Protein AF-A0A2D5IIS2-F1 (afdb_monomer_lite)

Structure (mmCIF, N/CA/C/O backbone):
data_AF-A0A2D5IIS2-F1
#
_entry.id   AF-A0A2D5IIS2-F1
#
loop_
_atom_site.group_PDB
_atom_site.id
_atom_site.type_symbol
_atom_site.label_atom_id
_atom_site.label_alt_id
_atom_site.label_comp_id
_atom_site.label_asym_id
_atom_site.label_entity_id
_atom_site.label_seq_id
_atom_site.pdbx_PDB_ins_code
_atom_site.Cartn_x
_atom_site.Cartn_y
_atom_site.Cartn_z
_atom_site.occupancy
_atom_site.B_iso_or_equiv
_atom_site.auth_seq_id
_atom_site.auth_comp_id
_atom_site.auth_asym_id
_atom_site.auth_atom_id
_atom_site.pdbx_PDB_model_num
ATOM 1 N N . PHE A 1 1 ? -0.232 2.091 12.385 1.00 60.03 1 PHE A N 1
ATOM 2 C CA . PHE A 1 1 ? -0.120 3.460 12.933 1.00 60.03 1 PHE A CA 1
ATOM 3 C C . PHE A 1 1 ? -1.077 4.424 12.241 1.00 60.03 1 PHE A C 1
ATOM 5 O O . PHE A 1 1 ? -1.950 4.948 12.918 1.00 60.03 1 PHE A O 1
ATOM 12 N N . GLU A 1 2 ? -1.002 4.592 10.921 1.00 82.38 2 GLU A N 1
ATOM 13 C CA . GLU A 1 2 ? -1.897 5.483 10.159 1.00 82.38 2 GLU A CA 1
ATOM 14 C C . GLU A 1 2 ? -3.389 5.105 10.262 1.00 82.38 2 GLU A C 1
ATOM 16 O O . GLU A 1 2 ? -4.194 5.959 10.614 1.00 82.38 2 GLU A O 1
ATOM 21 N N . GLY A 1 3 ? -3.772 3.834 10.079 1.00 79.06 3 GLY A N 1
ATOM 22 C CA . GLY A 1 3 ? -5.183 3.428 10.199 1.00 79.06 3 GLY A CA 1
ATOM 23 C C . GLY A 1 3 ? -5.828 3.801 11.545 1.00 79.06 3 GLY A C 1
ATOM 24 O O . GLY A 1 3 ? -6.994 4.173 11.589 1.00 79.06 3 GLY A O 1
ATOM 25 N N . ASN A 1 4 ? -5.064 3.794 12.646 1.00 83.44 4 ASN A N 1
ATOM 26 C CA . ASN A 1 4 ? -5.548 4.256 13.955 1.00 83.44 4 ASN A CA 1
ATOM 27 C C . ASN A 1 4 ? -5.718 5.779 14.012 1.00 83.44 4 ASN A C 1
ATOM 29 O O . ASN A 1 4 ? -6.629 6.259 14.681 1.00 83.44 4 ASN A O 1
ATOM 33 N N . TYR A 1 5 ? -4.850 6.529 13.329 1.00 83.69 5 TYR A N 1
ATOM 34 C CA . TYR A 1 5 ? -4.974 7.979 13.202 1.00 83.69 5 TYR A CA 1
ATOM 35 C C . TYR A 1 5 ? -6.235 8.335 12.413 1.00 83.69 5 TYR A C 1
ATOM 37 O O . TYR A 1 5 ? -7.074 9.071 12.927 1.00 83.69 5 TYR A O 1
ATOM 45 N N . VAL A 1 6 ? -6.424 7.723 11.240 1.00 84.44 6 VAL A N 1
ATOM 46 C CA . VAL A 1 6 ? -7.623 7.900 10.405 1.00 84.44 6 VAL A CA 1
ATOM 47 C C . VAL A 1 6 ? -8.884 7.469 11.158 1.00 84.44 6 VAL A C 1
ATOM 49 O O . VAL A 1 6 ? -9.881 8.177 11.144 1.00 84.44 6 VAL A O 1
ATOM 52 N N . ALA A 1 7 ? -8.853 6.362 11.904 1.00 81.81 7 ALA A N 1
ATOM 53 C CA . ALA A 1 7 ? -10.009 5.927 12.693 1.00 81.81 7 ALA A CA 1
ATOM 54 C C . ALA A 1 7 ? -10.334 6.843 13.891 1.00 81.81 7 ALA A C 1
ATOM 56 O O . ALA A 1 7 ? -11.470 6.833 14.366 1.00 81.81 7 ALA A O 1
ATOM 57 N N . LYS A 1 8 ? -9.357 7.597 14.414 1.00 81.56 8 LYS A N 1
ATOM 58 C CA . LYS A 1 8 ? -9.535 8.482 15.577 1.00 81.56 8 LYS A CA 1
ATOM 59 C C . LYS A 1 8 ? -9.888 9.915 15.183 1.00 81.56 8 LYS A C 1
ATOM 61 O O . LYS A 1 8 ? -10.744 10.517 15.821 1.00 81.56 8 LYS A O 1
ATOM 66 N N . TYR A 1 9 ? -9.199 10.460 14.187 1.00 81.94 9 TYR A N 1
ATOM 67 C CA . TYR A 1 9 ? -9.297 11.862 13.775 1.00 81.94 9 TYR A CA 1
ATOM 68 C C . TYR A 1 9 ? -10.005 12.038 12.425 1.00 81.94 9 TYR A C 1
ATOM 70 O O . TYR A 1 9 ? -10.231 13.168 11.994 1.00 81.94 9 TYR A O 1
ATOM 78 N N . GLY A 1 10 ? -10.362 10.937 11.757 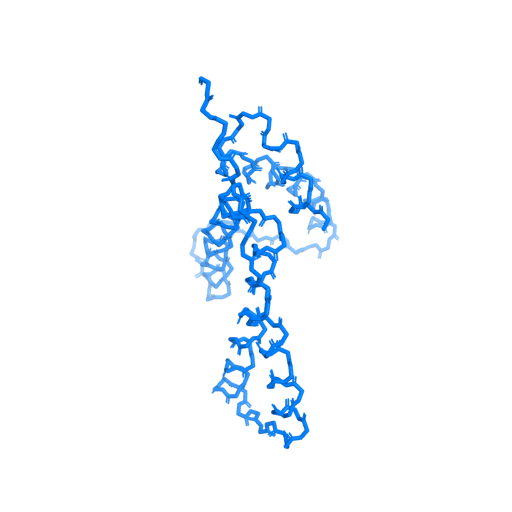1.00 82.00 10 GLY A N 1
ATOM 79 C CA . GLY A 1 10 ? -10.847 10.967 10.385 1.00 82.00 10 GLY A CA 1
ATOM 80 C C . GLY A 1 10 ? -9.760 11.423 9.414 1.00 82.00 10 GLY A C 1
ATOM 81 O O . GLY A 1 10 ? -8.565 11.417 9.710 1.00 82.00 10 GLY A O 1
ATOM 82 N N . THR A 1 11 ? -10.207 11.860 8.247 1.00 84.75 11 THR A N 1
ATOM 83 C CA . THR A 1 11 ? -9.403 12.473 7.182 1.00 84.75 11 THR A CA 1
ATOM 84 C C . THR A 1 11 ? -9.539 14.002 7.180 1.00 84.75 11 THR A C 1
ATOM 86 O O . THR A 1 11 ? -9.295 14.648 6.169 1.00 84.75 11 THR A O 1
ATOM 89 N N . GLN A 1 12 ? -9.970 14.601 8.302 1.00 84.00 12 GLN A N 1
ATOM 90 C CA . GLN A 1 12 ? -10.212 16.050 8.438 1.00 84.00 12 GLN A CA 1
ATOM 91 C C . GLN A 1 12 ? -11.181 16.635 7.388 1.00 84.00 12 GLN A C 1
ATOM 93 O O . GLN A 1 12 ? -11.077 17.799 7.018 1.00 84.00 12 GLN A O 1
ATOM 98 N N . GLY A 1 13 ? -12.142 15.829 6.926 1.00 84.00 13 GLY A N 1
ATOM 99 C CA . GLY A 1 13 ? -13.135 16.225 5.921 1.00 84.00 13 GLY A CA 1
ATOM 100 C C . GLY A 1 13 ? -12.737 15.929 4.473 1.00 84.00 13 GLY A C 1
ATOM 101 O O . GLY A 1 13 ? -13.561 16.135 3.590 1.00 84.00 13 GLY A O 1
ATOM 102 N N . LEU A 1 14 ? -11.526 15.415 4.237 1.00 88.62 14 LEU A N 1
ATOM 103 C CA . LEU A 1 14 ? -11.058 15.003 2.913 1.00 88.62 14 LEU A CA 1
ATOM 104 C C . LEU A 1 14 ? -11.595 13.620 2.530 1.00 88.62 14 LEU A C 1
ATOM 106 O O . LEU A 1 14 ? -11.683 12.724 3.373 1.00 88.62 14 LEU A O 1
ATOM 110 N N . ASP A 1 15 ? -11.886 13.403 1.253 1.00 91.38 15 ASP A N 1
ATOM 111 C CA . ASP A 1 15 ? -12.220 12.067 0.751 1.00 91.38 15 ASP A CA 1
ATOM 112 C C . ASP A 1 15 ? -10.947 11.174 0.699 1.00 91.38 15 ASP A C 1
ATOM 114 O O . ASP A 1 15 ? -9.817 11.688 0.682 1.00 91.38 15 ASP A 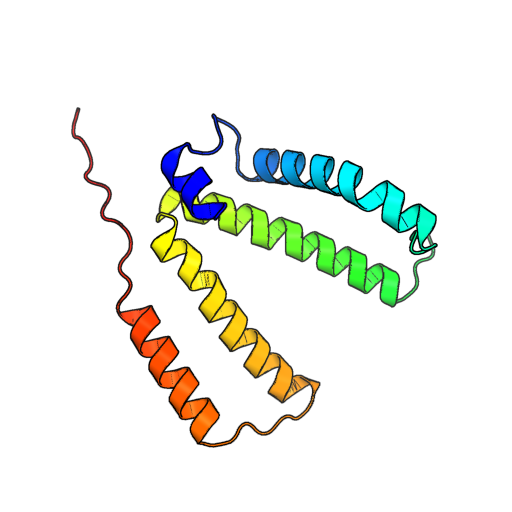O 1
ATOM 118 N N . PRO A 1 16 ? -11.046 9.829 0.684 1.00 91.81 16 PRO A N 1
ATOM 119 C CA . PRO A 1 16 ? -9.887 8.936 0.622 1.00 91.81 16 PRO A CA 1
ATOM 120 C C . PRO A 1 16 ? -8.954 9.188 -0.568 1.00 91.81 16 PRO A C 1
ATOM 122 O O . PRO A 1 16 ? -7.746 8.976 -0.450 1.00 91.81 16 PRO A O 1
ATOM 125 N N . VAL A 1 17 ? -9.488 9.664 -1.699 1.00 94.88 17 VAL A N 1
ATOM 126 C CA . VAL A 1 17 ? -8.687 10.047 -2.874 1.00 94.88 17 VAL A CA 1
ATOM 127 C C . VAL A 1 17 ? -7.825 11.274 -2.572 1.00 94.88 17 VAL A C 1
ATOM 129 O O . VAL A 1 17 ? -6.628 11.265 -2.847 1.00 94.88 17 VAL A O 1
ATOM 132 N N . GLU A 1 18 ? -8.403 12.311 -1.965 1.00 94.00 18 GLU A N 1
ATOM 133 C CA . GLU A 1 18 ? -7.695 13.549 -1.607 1.00 94.00 18 GLU A CA 1
ATOM 134 C C . GLU A 1 18 ? -6.647 13.299 -0.518 1.00 94.00 18 GLU A C 1
ATOM 136 O O . GLU A 1 18 ? -5.528 13.811 -0.586 1.00 94.00 18 GLU A O 1
ATOM 141 N N . THR A 1 19 ? -6.986 12.446 0.451 1.00 92.88 19 THR A N 1
ATOM 142 C CA . THR A 1 19 ? -6.063 12.007 1.505 1.00 92.88 19 THR A CA 1
ATOM 143 C C . THR A 1 19 ? -4.844 11.310 0.901 1.00 92.88 19 THR A C 1
ATOM 145 O O . THR A 1 19 ? -3.704 11.630 1.249 1.00 92.88 19 THR A O 1
ATOM 148 N N . LEU A 1 20 ? -5.071 10.387 -0.041 1.00 94.38 20 LEU A N 1
ATOM 149 C CA . LEU A 1 20 ? -3.989 9.694 -0.732 1.00 94.38 20 LEU A CA 1
ATOM 150 C C . LEU A 1 20 ? -3.172 10.645 -1.611 1.00 94.38 20 LEU A C 1
ATOM 152 O O . LEU A 1 20 ? -1.948 10.563 -1.601 1.00 94.38 20 LEU A O 1
ATOM 156 N N . LEU A 1 21 ? -3.811 11.575 -2.324 1.00 95.38 21 LEU A N 1
ATOM 157 C CA . LEU A 1 21 ? -3.104 12.580 -3.119 1.00 95.38 21 LEU A CA 1
ATOM 158 C C . LEU A 1 21 ? -2.139 13.397 -2.249 1.00 95.38 21 LEU A C 1
ATOM 160 O O . LEU A 1 21 ? -0.975 13.563 -2.618 1.00 95.38 21 LEU A O 1
ATOM 164 N N . GLY A 1 22 ? -2.593 13.856 -1.079 1.00 94.12 22 GLY A N 1
ATOM 165 C CA . GLY A 1 22 ? -1.742 14.552 -0.115 1.00 94.12 22 GLY A CA 1
ATOM 166 C C . GLY A 1 22 ? -0.546 13.702 0.324 1.00 94.12 22 GLY A C 1
ATOM 167 O O . GLY A 1 22 ? 0.591 14.178 0.311 1.00 94.12 22 GLY A O 1
ATOM 168 N N . ALA A 1 23 ? -0.777 12.421 0.627 1.00 93.50 23 ALA A N 1
ATOM 169 C CA . ALA A 1 23 ? 0.290 11.480 0.962 1.00 93.50 23 ALA A CA 1
ATOM 170 C C . ALA A 1 23 ? 1.277 11.268 -0.202 1.00 93.50 23 ALA A C 1
ATOM 172 O O . ALA A 1 23 ? 2.487 11.251 0.025 1.00 93.50 23 ALA A O 1
ATOM 173 N N . CYS A 1 24 ? 0.796 11.173 -1.445 1.00 95.00 24 CYS A N 1
ATOM 174 C CA . CYS A 1 24 ? 1.638 11.052 -2.636 1.00 95.00 24 CYS A CA 1
ATOM 175 C C . CYS A 1 24 ? 2.497 12.300 -2.867 1.00 95.00 24 CYS A C 1
ATOM 177 O O . CYS A 1 24 ? 3.683 12.162 -3.154 1.00 95.00 24 CYS A O 1
ATOM 179 N N . ILE A 1 25 ? 1.945 13.507 -2.704 1.00 96.69 25 ILE A N 1
ATOM 180 C CA . ILE A 1 25 ? 2.703 14.764 -2.834 1.00 96.69 25 ILE A CA 1
ATOM 181 C C . ILE A 1 25 ? 3.824 14.821 -1.790 1.00 96.69 25 ILE A C 1
ATOM 183 O O . ILE A 1 25 ? 4.974 15.100 -2.133 1.00 96.69 25 ILE A O 1
ATOM 187 N N . LEU A 1 26 ? 3.516 14.508 -0.527 1.00 96.00 26 LEU A N 1
ATOM 188 C CA . LEU A 1 26 ? 4.530 14.439 0.528 1.00 96.00 26 LEU A CA 1
ATOM 189 C C . LEU A 1 26 ? 5.574 13.354 0.234 1.00 96.00 26 LEU A C 1
ATOM 191 O O . LEU A 1 26 ? 6.770 13.593 0.392 1.00 96.00 26 LEU A O 1
ATOM 195 N N . GLY A 1 27 ? 5.136 12.191 -0.249 1.00 94.31 27 GLY A N 1
ATOM 196 C CA . GLY A 1 27 ? 6.013 11.106 -0.679 1.00 94.31 27 GLY A CA 1
ATOM 197 C C . GLY A 1 27 ? 6.976 11.538 -1.782 1.00 94.31 27 GLY A C 1
ATOM 198 O O . GLY A 1 27 ? 8.170 11.270 -1.672 1.00 94.31 27 GLY A O 1
ATOM 199 N N . ILE A 1 28 ? 6.493 12.271 -2.792 1.00 94.75 28 ILE A N 1
ATOM 200 C CA . ILE A 1 28 ? 7.318 12.840 -3.866 1.00 94.75 28 ILE A CA 1
ATOM 201 C C . ILE A 1 28 ? 8.373 13.777 -3.282 1.00 94.75 28 ILE A C 1
ATOM 203 O O . ILE A 1 28 ? 9.549 13.614 -3.591 1.00 94.75 28 ILE A O 1
ATOM 207 N N . ILE A 1 29 ? 7.988 14.717 -2.413 1.00 96.69 29 ILE A N 1
ATOM 208 C CA . ILE A 1 29 ? 8.931 15.669 -1.801 1.00 96.69 29 ILE A CA 1
ATOM 209 C C . ILE A 1 29 ? 10.047 14.932 -1.048 1.00 96.69 29 ILE A C 1
ATOM 211 O O . ILE A 1 29 ? 11.211 15.327 -1.131 1.00 96.69 29 ILE A O 1
ATOM 215 N N . LEU A 1 30 ? 9.703 13.856 -0.337 1.00 95.62 30 LEU A N 1
ATOM 216 C CA . LEU A 1 30 ? 10.663 13.068 0.433 1.00 95.62 30 LEU A CA 1
ATOM 217 C C . LEU A 1 30 ? 11.567 12.204 -0.451 1.00 95.62 30 LEU A C 1
ATOM 219 O O . LEU A 1 30 ? 12.773 12.143 -0.209 1.00 95.62 30 LEU A O 1
ATOM 223 N N . ILE A 1 31 ? 11.009 11.527 -1.458 1.00 95.38 31 ILE A N 1
ATOM 224 C CA . ILE A 1 31 ? 11.760 10.546 -2.249 1.00 95.38 31 ILE A CA 1
ATOM 225 C C . ILE A 1 31 ? 12.541 11.190 -3.396 1.00 95.38 31 ILE A C 1
ATOM 227 O O . ILE A 1 31 ? 13.650 10.749 -3.695 1.00 95.38 31 ILE A O 1
ATOM 231 N N . PHE A 1 32 ? 12.030 12.269 -3.991 1.00 94.50 32 PHE A N 1
ATOM 232 C CA . PHE A 1 32 ? 12.601 12.896 -5.184 1.00 94.50 32 PHE A CA 1
ATOM 233 C C . PHE A 1 32 ? 14.101 13.234 -5.065 1.00 94.50 32 PHE A C 1
ATOM 235 O O . PHE A 1 32 ? 14.851 12.862 -5.972 1.00 94.50 32 PHE A O 1
ATOM 242 N N . PRO A 1 33 ? 14.605 13.830 -3.961 1.00 95.44 33 PRO A N 1
ATOM 243 C CA . PRO A 1 33 ? 16.037 14.094 -3.813 1.00 95.44 33 PRO A CA 1
ATOM 244 C C . PRO A 1 33 ? 16.875 12.814 -3.842 1.00 95.44 33 PRO A C 1
ATOM 246 O O . PRO A 1 33 ? 17.945 12.777 -4.447 1.00 95.44 33 PRO A O 1
ATOM 249 N N . THR A 1 34 ? 16.378 11.746 -3.214 1.00 94.94 34 THR A N 1
ATOM 250 C CA . THR A 1 34 ? 17.084 10.460 -3.159 1.00 94.94 34 THR A CA 1
ATOM 251 C C . THR A 1 34 ? 17.060 9.747 -4.506 1.00 94.94 34 THR A C 1
ATOM 253 O O . THR A 1 34 ? 18.074 9.177 -4.909 1.00 94.94 34 THR A O 1
ATOM 256 N N . THR A 1 35 ? 15.959 9.847 -5.253 1.00 94.94 35 THR A N 1
ATOM 257 C CA . THR A 1 35 ? 15.853 9.346 -6.627 1.00 94.94 35 THR A CA 1
ATOM 258 C C . THR A 1 35 ? 16.873 10.016 -7.547 1.00 94.94 35 THR A C 1
ATOM 260 O O . THR A 1 35 ? 17.552 9.325 -8.305 1.00 94.94 35 THR A O 1
ATOM 263 N N . LEU A 1 36 ? 17.041 11.340 -7.446 1.00 95.00 36 LEU A N 1
ATOM 264 C CA . LEU A 1 36 ? 18.046 12.068 -8.227 1.00 95.00 36 LEU A CA 1
ATOM 265 C C . LEU A 1 36 ? 19.474 11.703 -7.809 1.00 95.00 36 LEU A C 1
ATOM 267 O O . LEU A 1 36 ? 20.305 11.410 -8.666 1.00 95.00 36 LEU A O 1
ATOM 271 N N . ALA A 1 37 ? 19.757 11.676 -6.504 1.00 96.38 37 ALA A N 1
ATOM 272 C CA . ALA A 1 37 ? 21.092 11.373 -5.988 1.00 96.38 37 ALA A CA 1
ATOM 273 C C . ALA A 1 37 ? 21.559 9.943 -6.317 1.00 96.38 37 ALA A C 1
ATOM 275 O O . ALA A 1 37 ? 22.751 9.710 -6.499 1.00 96.38 37 ALA A O 1
ATOM 276 N N . SER A 1 38 ? 20.628 8.990 -6.405 1.00 95.88 38 SER A N 1
ATOM 277 C CA . SER A 1 38 ? 20.909 7.583 -6.726 1.00 95.88 38 SER A CA 1
ATOM 278 C C . SER A 1 38 ? 20.851 7.258 -8.223 1.00 95.88 38 SER A C 1
ATOM 280 O O . SER A 1 38 ? 21.113 6.117 -8.609 1.00 95.88 38 SER A O 1
ATOM 282 N N . GLY A 1 39 ? 20.487 8.227 -9.070 1.00 92.19 39 GLY A N 1
ATOM 283 C CA . GLY A 1 39 ? 20.313 8.009 -10.507 1.00 92.19 39 GLY A CA 1
ATOM 284 C C . GLY A 1 39 ? 19.151 7.073 -10.863 1.00 92.19 39 GLY A C 1
ATOM 285 O O . GLY A 1 39 ? 19.127 6.536 -11.963 1.00 92.19 39 GLY A O 1
ATOM 286 N N . GLN A 1 40 ? 18.190 6.871 -9.955 1.00 91.06 40 GLN A N 1
ATOM 287 C CA . GLN A 1 40 ? 17.021 5.992 -10.141 1.00 91.06 40 GLN A CA 1
ATOM 288 C C . GLN A 1 40 ? 15.834 6.716 -10.797 1.00 91.06 40 GLN A C 1
ATOM 290 O O . GLN A 1 40 ? 14.679 6.323 -10.635 1.00 91.06 40 GLN A O 1
ATOM 295 N N . TRP A 1 41 ? 16.095 7.826 -11.486 1.00 89.56 41 TRP A N 1
ATOM 296 C CA . TRP A 1 41 ? 15.058 8.578 -12.181 1.00 89.56 41 TRP A CA 1
ATOM 297 C C . TRP A 1 41 ? 14.519 7.784 -13.373 1.00 89.56 41 TRP A C 1
ATOM 299 O O . TRP A 1 41 ? 15.292 7.250 -14.167 1.00 89.56 41 TRP A O 1
ATOM 309 N N . ILE A 1 42 ? 13.195 7.752 -13.516 1.00 85.88 42 ILE A N 1
ATOM 310 C CA . ILE A 1 42 ? 12.504 7.082 -14.621 1.00 85.88 42 ILE A CA 1
ATOM 311 C C . ILE A 1 42 ? 11.998 8.152 -15.587 1.00 85.88 42 ILE A C 1
ATOM 313 O O . ILE A 1 42 ? 11.308 9.087 -15.175 1.00 85.88 42 ILE A O 1
ATOM 317 N N . ASP A 1 43 ? 12.334 8.023 -16.872 1.00 86.69 43 ASP A N 1
ATOM 318 C CA . ASP A 1 43 ? 11.800 8.912 -17.903 1.00 86.69 43 ASP A CA 1
ATOM 319 C C . ASP A 1 43 ? 10.339 8.549 -18.209 1.00 86.69 43 ASP A C 1
ATOM 321 O O . ASP A 1 43 ? 10.006 7.424 -18.572 1.00 86.69 43 ASP A O 1
ATOM 325 N N . LEU A 1 44 ? 9.447 9.525 -18.057 1.00 83.69 44 LEU A N 1
ATOM 326 C CA . LEU A 1 44 ? 8.011 9.369 -18.295 1.00 83.69 44 LEU A CA 1
ATOM 327 C C . LEU A 1 44 ? 7.645 9.496 -19.782 1.00 83.69 44 LEU A C 1
ATOM 329 O O . LEU A 1 44 ? 6.480 9.330 -20.144 1.00 83.69 44 LEU A O 1
ATOM 333 N N . ARG A 1 45 ? 8.608 9.811 -20.653 1.00 90.62 45 ARG A N 1
ATOM 334 C CA . ARG A 1 45 ? 8.393 9.930 -22.099 1.00 90.62 45 ARG A CA 1
ATOM 335 C C . ARG A 1 45 ? 8.313 8.555 -22.761 1.00 90.62 45 ARG A C 1
ATOM 337 O O . ARG A 1 45 ? 9.029 7.628 -22.407 1.00 90.62 45 ARG A O 1
ATOM 344 N N . LEU A 1 46 ? 7.447 8.448 -23.765 1.00 87.44 46 LEU A N 1
ATOM 345 C CA . LEU A 1 46 ? 7.353 7.265 -24.620 1.00 87.44 46 LEU A CA 1
ATOM 346 C C . LEU A 1 46 ? 8.535 7.211 -25.610 1.00 87.44 46 LEU A C 1
ATOM 348 O O . LEU A 1 46 ? 9.021 8.271 -26.018 1.00 87.44 46 LEU A O 1
ATOM 352 N N . PRO A 1 47 ? 8.949 6.013 -26.072 1.00 90.31 47 PRO A N 1
ATOM 353 C CA . PRO A 1 47 ? 8.359 4.696 -25.804 1.00 90.31 47 PRO A CA 1
ATOM 354 C C . PRO A 1 47 ? 8.894 4.025 -24.528 1.00 90.31 47 PRO A C 1
ATOM 356 O O . PRO A 1 47 ? 10.087 4.050 -24.253 1.00 90.31 47 PRO A O 1
ATOM 359 N N . TRP A 1 48 ? 8.000 3.369 -23.786 1.00 91.00 48 TRP A N 1
ATOM 360 C CA . TRP A 1 48 ? 8.323 2.644 -22.555 1.00 91.00 48 TRP A CA 1
ATOM 361 C C . TRP A 1 48 ? 8.793 1.211 -22.798 1.00 91.00 48 TRP A C 1
ATOM 363 O O . TRP A 1 48 ? 8.329 0.528 -23.718 1.00 91.00 48 TRP A O 1
ATOM 373 N N . SER A 1 49 ? 9.681 0.745 -21.924 1.00 91.38 49 SER A N 1
ATOM 374 C CA . SER A 1 49 ? 10.106 -0.649 -21.828 1.00 91.38 49 SER A CA 1
ATOM 375 C C . SER A 1 49 ? 9.182 -1.453 -20.898 1.00 91.38 49 SER A C 1
ATOM 377 O O . SER A 1 49 ? 8.353 -0.897 -20.178 1.00 91.38 49 SER A O 1
ATOM 379 N N . ALA A 1 50 ? 9.291 -2.786 -20.901 1.00 93.06 50 ALA A N 1
ATOM 380 C CA . ALA A 1 50 ? 8.446 -3.641 -20.057 1.00 93.06 50 ALA A CA 1
ATOM 381 C C . ALA A 1 50 ? 8.528 -3.318 -18.541 1.00 93.06 50 ALA A C 1
ATOM 383 O O . ALA A 1 50 ? 7.472 -3.281 -17.904 1.00 93.06 50 ALA A O 1
ATOM 384 N N . PRO A 1 51 ? 9.710 -3.034 -17.951 1.00 91.56 51 PRO A N 1
ATOM 385 C CA . PRO A 1 51 ? 9.811 -2.561 -16.567 1.00 91.56 51 PRO A CA 1
ATOM 386 C C . PRO A 1 51 ? 9.022 -1.277 -16.283 1.00 91.56 51 PRO A C 1
ATOM 388 O O . PRO A 1 51 ? 8.375 -1.180 -15.241 1.00 91.56 51 PRO A O 1
ATOM 391 N N . ASP A 1 52 ? 9.016 -0.325 -17.218 1.00 91.94 52 ASP A N 1
ATOM 392 C CA . ASP A 1 52 ? 8.308 0.951 -17.055 1.00 91.94 52 ASP A CA 1
ATOM 393 C C . ASP A 1 52 ? 6.790 0.727 -17.014 1.00 91.94 52 ASP A C 1
ATOM 395 O O . ASP A 1 52 ? 6.094 1.254 -16.144 1.00 91.94 52 ASP A O 1
ATOM 399 N N . TYR A 1 53 ? 6.275 -0.144 -17.892 1.00 92.94 53 TYR A N 1
ATOM 400 C CA . TYR A 1 53 ? 4.870 -0.559 -17.851 1.00 92.94 53 TYR A CA 1
ATOM 401 C C . TYR A 1 53 ? 4.514 -1.276 -16.546 1.00 92.94 53 TYR A C 1
ATOM 403 O O . TYR A 1 53 ? 3.449 -1.019 -15.982 1.00 92.94 53 TYR A O 1
ATOM 411 N N . ALA A 1 54 ? 5.388 -2.154 -16.045 1.00 93.94 54 ALA A N 1
ATOM 412 C CA . ALA A 1 54 ? 5.161 -2.848 -14.780 1.00 93.94 54 ALA A CA 1
ATOM 413 C C . ALA A 1 54 ? 5.061 -1.860 -13.607 1.00 93.94 54 ALA A C 1
ATOM 415 O O . ALA A 1 54 ? 4.153 -1.973 -12.781 1.00 93.94 54 ALA A O 1
ATOM 416 N N . LEU A 1 55 ? 5.935 -0.850 -13.570 1.00 92.88 55 LEU A N 1
ATOM 417 C CA . LEU A 1 55 ? 5.895 0.209 -12.561 1.00 92.88 55 LEU A CA 1
ATOM 418 C C . LEU A 1 55 ? 4.648 1.086 -12.686 1.00 92.88 55 LEU A C 1
ATOM 420 O O . LEU A 1 55 ? 4.015 1.393 -11.672 1.00 92.88 55 LEU A O 1
ATOM 424 N N . PHE A 1 56 ? 4.253 1.448 -13.906 1.00 92.94 56 PHE A N 1
ATOM 425 C CA . PHE A 1 56 ? 3.035 2.219 -14.145 1.00 92.94 56 PHE A CA 1
ATOM 426 C C . PHE A 1 56 ? 1.784 1.468 -13.666 1.00 92.94 56 PHE A C 1
ATOM 428 O O . PHE A 1 56 ? 0.993 2.004 -12.887 1.00 92.94 56 PHE A O 1
ATOM 435 N N . VAL A 1 57 ? 1.634 0.200 -14.061 1.00 95.56 57 VAL A N 1
ATOM 436 C CA . VAL A 1 57 ? 0.505 -0.644 -13.639 1.00 95.56 57 VAL A CA 1
ATOM 437 C C . VAL A 1 57 ? 0.523 -0.865 -12.125 1.00 95.56 57 VAL A C 1
ATOM 439 O O . VAL A 1 57 ? -0.514 -0.729 -11.477 1.00 95.56 57 VAL A O 1
ATOM 442 N N . SER A 1 58 ? 1.693 -1.136 -11.538 1.00 95.44 58 SER A N 1
ATOM 443 C CA . SER A 1 58 ? 1.845 -1.268 -10.084 1.00 95.44 58 SER A CA 1
ATOM 444 C C . SER A 1 58 ? 1.434 0.008 -9.345 1.00 95.44 58 SER A C 1
ATOM 446 O O . SER A 1 58 ? 0.797 -0.069 -8.296 1.00 95.44 58 SER A O 1
ATOM 448 N N . SER A 1 59 ? 1.757 1.182 -9.891 1.00 94.19 59 SER A N 1
ATOM 449 C CA . SER A 1 59 ? 1.371 2.471 -9.309 1.00 94.19 59 SER A CA 1
ATOM 450 C C . SER A 1 59 ? -0.143 2.683 -9.361 1.00 94.19 59 SER A C 1
ATOM 452 O O . SER A 1 59 ? -0.738 3.120 -8.378 1.00 94.19 59 SER A O 1
ATOM 454 N N . LEU A 1 60 ? -0.796 2.305 -10.465 1.00 96.25 60 LEU A N 1
ATOM 455 C CA . LEU A 1 60 ? -2.254 2.382 -10.584 1.00 96.25 60 LEU A CA 1
ATOM 456 C C . LEU A 1 60 ? -2.960 1.442 -9.593 1.00 96.25 60 LEU A C 1
ATOM 458 O O . LEU A 1 60 ? -3.917 1.842 -8.926 1.00 96.25 60 LEU A O 1
ATOM 462 N N . LEU A 1 61 ? -2.456 0.211 -9.454 1.00 96.88 61 LEU A N 1
ATOM 463 C CA . LEU A 1 61 ? -2.946 -0.744 -8.458 1.00 96.88 61 LEU A CA 1
ATOM 464 C C . LEU A 1 61 ? -2.756 -0.215 -7.034 1.00 96.88 61 LEU A C 1
ATOM 466 O O . LEU A 1 61 ? -3.669 -0.332 -6.219 1.00 96.88 61 LEU A O 1
ATOM 470 N N . HIS A 1 62 ? -1.607 0.400 -6.743 1.00 95.38 62 HIS A N 1
ATOM 471 C CA . HIS A 1 62 ? -1.345 1.015 -5.446 1.00 95.38 62 HIS A CA 1
ATOM 472 C C . HIS A 1 62 ? -2.382 2.091 -5.119 1.00 95.38 62 HIS A C 1
ATOM 474 O O . HIS A 1 62 ? -2.972 2.046 -4.040 1.00 95.38 62 HIS A O 1
ATOM 480 N N . VAL A 1 63 ? -2.655 3.002 -6.060 1.00 95.94 63 VAL A N 1
ATOM 481 C CA . VAL A 1 63 ? -3.669 4.049 -5.877 1.00 95.94 63 VAL A CA 1
ATOM 482 C C . VAL A 1 63 ? -5.025 3.434 -5.543 1.00 95.94 63 VAL A C 1
ATOM 484 O O . VAL A 1 63 ? -5.625 3.767 -4.523 1.00 95.94 63 VAL A O 1
ATOM 487 N N . PHE A 1 64 ? -5.475 2.471 -6.347 1.00 96.50 64 PHE A N 1
ATOM 488 C CA . PHE A 1 64 ? -6.766 1.821 -6.142 1.00 96.50 64 PHE A CA 1
ATOM 489 C C . PHE A 1 64 ? -6.870 1.115 -4.780 1.00 96.50 64 PHE A C 1
ATOM 491 O O . PHE A 1 64 ? -7.837 1.313 -4.036 1.00 96.50 64 PHE A O 1
ATOM 498 N N . VAL A 1 65 ? -5.867 0.304 -4.432 1.00 94.75 65 VAL A N 1
ATOM 499 C CA . VAL A 1 65 ? -5.852 -0.467 -3.182 1.00 94.75 65 VAL A CA 1
ATOM 500 C C . VAL A 1 65 ? -5.794 0.459 -1.972 1.00 94.75 65 VAL A C 1
ATOM 502 O O . VAL A 1 65 ? -6.537 0.251 -1.012 1.00 94.75 65 VAL A O 1
ATOM 505 N N . TYR A 1 66 ? -4.956 1.495 -2.010 1.00 93.19 66 TYR A N 1
ATOM 506 C CA . TYR A 1 66 ? -4.759 2.371 -0.860 1.00 93.19 66 TYR A CA 1
ATOM 507 C C . TYR A 1 66 ? -5.945 3.311 -0.634 1.00 93.19 66 TYR A C 1
ATOM 509 O O . TYR A 1 66 ? -6.395 3.462 0.502 1.00 93.19 66 TYR A O 1
ATOM 517 N N . THR A 1 67 ? -6.529 3.873 -1.699 1.00 94.62 67 THR A N 1
ATOM 518 C CA . THR A 1 67 ? -7.786 4.630 -1.594 1.00 94.62 67 THR A CA 1
ATOM 519 C C . THR A 1 67 ? -8.890 3.761 -0.990 1.00 94.62 67 THR A C 1
ATOM 521 O O . THR A 1 67 ? -9.575 4.190 -0.060 1.00 94.62 67 THR A O 1
ATOM 524 N N . THR A 1 68 ? -9.027 2.516 -1.459 1.00 93.88 68 THR A N 1
ATOM 525 C CA . THR A 1 68 ? -10.019 1.569 -0.925 1.00 93.88 68 THR A CA 1
ATOM 526 C C . THR A 1 68 ? -9.745 1.232 0.539 1.00 93.88 68 THR A C 1
ATOM 528 O O . THR A 1 68 ? -10.678 1.136 1.334 1.00 93.88 68 THR A O 1
ATOM 531 N N . TYR A 1 69 ? -8.477 1.093 0.928 1.00 92.56 69 TYR A N 1
ATOM 532 C CA . TYR A 1 69 ? -8.088 0.860 2.316 1.00 92.56 69 TYR A CA 1
ATOM 533 C C . TYR A 1 69 ? -8.461 2.040 3.225 1.00 92.56 69 TYR A C 1
ATOM 535 O O . TYR A 1 69 ? -9.113 1.826 4.247 1.00 92.56 69 TYR A O 1
ATOM 543 N N . VAL A 1 70 ? -8.126 3.279 2.848 1.00 92.19 70 VAL A N 1
ATOM 544 C CA . VAL A 1 70 ? -8.478 4.480 3.631 1.00 92.19 70 VAL A CA 1
ATOM 545 C C . VAL A 1 70 ? -9.998 4.619 3.759 1.00 92.19 70 VAL A C 1
ATOM 547 O O . VAL A 1 70 ? -10.509 4.848 4.859 1.00 92.19 70 VAL A O 1
ATOM 550 N N . TRP A 1 71 ? -10.732 4.391 2.666 1.00 91.44 71 TRP A N 1
ATOM 551 C CA . TRP A 1 71 ? -12.195 4.329 2.680 1.00 91.44 71 TRP A CA 1
ATOM 552 C C . TRP A 1 71 ? -12.721 3.265 3.654 1.00 91.44 71 TRP A C 1
ATOM 554 O O . TRP A 1 71 ? -13.609 3.535 4.468 1.00 91.44 71 TRP A O 1
ATOM 564 N N . LEU A 1 72 ? -12.149 2.059 3.605 1.00 91.50 72 LEU A N 1
ATOM 565 C CA . LEU A 1 72 ? -12.552 0.938 4.445 1.00 91.50 72 LEU A CA 1
ATOM 566 C C . LEU A 1 72 ? -12.315 1.257 5.926 1.00 91.50 72 LEU A C 1
ATOM 568 O O . LEU A 1 72 ? -13.219 1.056 6.735 1.00 91.50 72 LEU A O 1
ATOM 572 N N . VAL A 1 73 ? -11.160 1.823 6.288 1.00 90.00 73 VAL A N 1
ATOM 573 C CA . VAL A 1 73 ? -10.849 2.229 7.673 1.00 90.00 73 VAL A CA 1
ATOM 574 C C . VAL A 1 73 ? -11.939 3.140 8.248 1.00 90.00 73 VAL A C 1
ATOM 576 O O . VAL A 1 73 ? -12.368 2.920 9.383 1.00 90.00 73 VAL A O 1
ATOM 579 N N . GLY A 1 74 ? -12.433 4.107 7.468 1.00 84.62 74 GLY A N 1
ATOM 580 C CA . GLY A 1 74 ? -13.527 4.992 7.885 1.00 84.62 74 GLY A CA 1
ATOM 581 C C . GLY A 1 74 ? -14.869 4.275 8.097 1.00 84.62 74 GLY A C 1
ATOM 582 O O . GLY A 1 74 ? -15.682 4.713 8.909 1.00 84.62 74 GLY A O 1
ATOM 583 N N . ARG A 1 75 ? -15.104 3.149 7.412 1.00 85.31 75 ARG A N 1
ATOM 584 C CA . ARG A 1 75 ? -16.360 2.381 7.478 1.00 85.31 75 ARG A CA 1
ATOM 585 C C . ARG A 1 75 ? -16.391 1.354 8.605 1.00 85.31 75 ARG A C 1
ATOM 587 O O . ARG A 1 75 ? -17.382 1.273 9.325 1.00 85.31 75 ARG A O 1
ATOM 594 N N . VAL A 1 76 ? -15.334 0.557 8.747 1.00 86.69 76 VAL A N 1
ATOM 595 C CA . VAL A 1 76 ? -15.314 -0.628 9.636 1.00 86.69 76 VAL A CA 1
ATOM 596 C C . VAL A 1 76 ? -14.344 -0.493 10.814 1.00 86.69 76 VAL A C 1
ATOM 598 O O . VAL A 1 76 ? -14.302 -1.356 11.695 1.00 86.69 76 VAL A O 1
ATOM 601 N N . GLY A 1 77 ? -13.602 0.615 10.872 1.00 87.19 77 GLY A N 1
ATOM 602 C CA . GLY A 1 77 ? -12.591 0.887 11.886 1.00 87.19 77 GLY A CA 1
ATOM 603 C C . GLY A 1 77 ? -11.239 0.240 11.578 1.00 87.19 77 GLY A C 1
ATOM 604 O O . GLY A 1 77 ? -11.124 -0.692 10.782 1.00 87.19 77 GLY A O 1
ATOM 605 N N . SER A 1 78 ? -10.193 0.729 12.249 1.00 87.50 78 SER A N 1
ATOM 606 C CA . SER A 1 78 ? -8.802 0.348 11.973 1.00 87.50 78 SER A CA 1
ATOM 607 C C . SER A 1 78 ? -8.482 -1.125 12.236 1.00 87.50 78 SER A C 1
ATOM 609 O O . SER A 1 78 ? -7.699 -1.7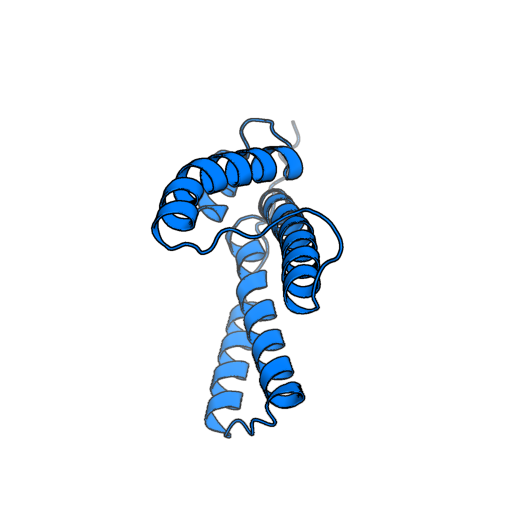12 11.500 1.00 87.50 78 SER A O 1
ATOM 611 N N . VAL A 1 79 ? -9.100 -1.730 13.255 1.00 87.38 79 VAL A N 1
ATOM 612 C CA . VAL A 1 79 ? -8.838 -3.122 13.673 1.00 87.38 79 VAL A CA 1
ATOM 613 C C . VAL A 1 79 ? -9.385 -4.139 12.670 1.00 87.38 79 VAL A C 1
ATOM 615 O O . VAL A 1 79 ? -8.756 -5.159 12.395 1.00 87.38 79 VAL A O 1
ATOM 618 N N . PHE A 1 80 ? -10.563 -3.872 12.107 1.00 86.38 80 PHE A N 1
ATOM 619 C CA . PHE A 1 80 ? -11.114 -4.739 11.072 1.00 86.38 80 PHE A CA 1
ATOM 620 C C . PHE A 1 80 ? -10.452 -4.457 9.721 1.00 86.38 80 PHE A C 1
ATOM 622 O O . PHE A 1 80 ? -10.107 -5.385 8.999 1.00 86.38 80 PHE A O 1
ATOM 629 N N . ALA A 1 81 ? -10.183 -3.189 9.396 1.00 90.38 81 ALA A N 1
ATOM 630 C CA . ALA A 1 81 ? -9.454 -2.843 8.178 1.00 90.38 81 ALA A CA 1
ATOM 631 C C . ALA A 1 81 ? -8.032 -3.437 8.151 1.00 90.38 81 ALA A C 1
ATOM 633 O O . ALA A 1 81 ? -7.559 -3.831 7.087 1.00 90.38 81 ALA A O 1
ATOM 634 N N . SER A 1 82 ? -7.366 -3.595 9.302 1.00 88.06 82 SER A N 1
ATOM 635 C CA . SER A 1 82 ? -6.054 -4.253 9.357 1.00 88.06 82 SER A CA 1
ATOM 636 C C . SER A 1 82 ? -6.099 -5.739 8.991 1.00 88.06 82 SER A C 1
ATOM 638 O O . SER A 1 82 ? -5.050 -6.317 8.716 1.00 88.06 82 SER A O 1
ATOM 640 N N . GLN A 1 83 ? -7.285 -6.361 8.921 1.00 90.00 83 GLN A N 1
ATOM 641 C CA . GLN A 1 83 ? -7.412 -7.734 8.426 1.00 90.00 83 GLN A CA 1
ATOM 642 C C . GLN A 1 83 ? -7.011 -7.870 6.950 1.00 90.00 83 GLN A C 1
ATOM 644 O O . GLN A 1 83 ? -6.590 -8.944 6.522 1.00 90.00 83 GLN A O 1
ATOM 649 N N . VAL A 1 84 ? -7.055 -6.774 6.181 1.00 91.50 84 VAL A N 1
ATOM 650 C CA . VAL A 1 84 ? -6.601 -6.746 4.782 1.00 91.50 84 VAL A CA 1
ATOM 651 C C . VAL A 1 84 ? -5.143 -7.193 4.663 1.00 91.50 84 VAL A C 1
ATOM 653 O O . VAL A 1 84 ? -4.810 -7.926 3.734 1.00 91.50 84 VAL A O 1
ATOM 656 N N . SER A 1 85 ? -4.278 -6.834 5.617 1.00 89.19 85 SER A N 1
ATOM 657 C CA . SER A 1 85 ? -2.871 -7.247 5.595 1.00 89.19 85 SER A CA 1
ATOM 658 C C . SER A 1 85 ? -2.707 -8.769 5.644 1.00 89.19 85 SER A C 1
ATOM 660 O O . SER A 1 85 ? -1.853 -9.297 4.939 1.00 89.19 85 SER A O 1
ATOM 662 N N . TYR A 1 86 ? -3.556 -9.486 6.389 1.00 90.06 86 TYR A N 1
ATOM 663 C CA . TYR A 1 86 ? -3.515 -10.953 6.436 1.00 90.06 86 TYR A CA 1
ATOM 664 C C . TYR A 1 86 ? -3.987 -11.588 5.127 1.00 90.06 86 TYR A C 1
ATOM 666 O O . TYR A 1 86 ? -3.400 -12.573 4.677 1.00 90.06 86 TYR A O 1
ATOM 674 N N . ALA A 1 87 ? -4.999 -11.002 4.479 1.00 90.62 87 ALA A N 1
ATOM 675 C CA . ALA A 1 87 ? -5.414 -11.434 3.149 1.00 90.62 87 ALA A CA 1
ATOM 676 C C . ALA A 1 87 ? -4.276 -11.241 2.134 1.00 90.62 87 ALA A C 1
ATOM 678 O O . ALA A 1 87 ? -3.952 -12.166 1.394 1.00 90.62 87 ALA A O 1
ATOM 679 N N . VAL A 1 88 ? -3.604 -10.083 2.151 1.00 92.12 88 VAL A N 1
ATOM 680 C CA . VAL A 1 88 ? -2.433 -9.816 1.298 1.00 92.12 88 VAL A CA 1
ATOM 681 C C . VAL A 1 88 ? -1.320 -10.834 1.549 1.00 92.12 88 VAL A C 1
ATOM 683 O O . VAL A 1 88 ? -0.764 -11.356 0.585 1.00 92.12 88 VAL A O 1
ATOM 686 N N . THR A 1 89 ? -1.027 -11.176 2.808 1.00 91.50 89 THR A N 1
ATOM 687 C CA . THR A 1 89 ? -0.058 -12.233 3.142 1.00 91.50 89 THR A CA 1
ATOM 688 C C . THR A 1 89 ? -0.453 -13.572 2.526 1.00 91.50 89 THR A C 1
ATOM 690 O O . THR A 1 89 ? 0.378 -14.221 1.897 1.00 91.50 89 THR A O 1
ATOM 693 N N . LEU A 1 90 ? -1.721 -13.970 2.647 1.00 92.00 90 LEU A N 1
ATOM 694 C CA . LEU A 1 90 ? -2.220 -15.209 2.056 1.00 92.00 90 LEU A CA 1
ATOM 695 C C . LEU A 1 90 ? -2.056 -15.214 0.527 1.00 92.00 90 LEU A C 1
ATOM 697 O O . LEU A 1 90 ? -1.551 -16.183 -0.037 1.00 92.00 90 LEU A O 1
ATOM 701 N N . PHE A 1 91 ? -2.429 -14.125 -0.150 1.00 94.31 91 PHE A N 1
ATOM 702 C CA . PHE A 1 91 ? -2.252 -14.012 -1.599 1.00 94.31 91 PHE A CA 1
ATOM 703 C C . PHE A 1 91 ? -0.780 -14.029 -2.003 1.00 94.31 91 PHE A C 1
ATOM 705 O O . PHE A 1 91 ? -0.439 -14.700 -2.972 1.00 94.31 91 PHE A O 1
ATOM 712 N N . ALA A 1 92 ? 0.099 -13.351 -1.264 1.00 92.88 92 ALA A N 1
ATOM 713 C CA . ALA A 1 92 ? 1.536 -13.361 -1.534 1.00 92.88 92 ALA A CA 1
ATOM 714 C C . ALA A 1 92 ? 2.107 -14.787 -1.503 1.00 92.88 92 ALA A C 1
ATOM 716 O O . ALA A 1 92 ? 2.898 -15.154 -2.367 1.00 92.88 92 ALA A O 1
ATOM 717 N N . VAL A 1 93 ? 1.645 -15.618 -0.567 1.00 94.38 93 VAL A N 1
ATOM 718 C CA . VAL A 1 93 ? 2.019 -17.036 -0.482 1.00 94.38 93 VAL A CA 1
ATOM 719 C C . VAL A 1 93 ? 1.544 -17.809 -1.709 1.00 94.38 93 VAL A C 1
ATOM 721 O O . VAL A 1 93 ? 2.326 -18.547 -2.306 1.00 94.38 93 VAL A O 1
ATOM 724 N N . PHE A 1 94 ? 0.289 -17.623 -2.126 1.00 95.19 94 PHE A N 1
ATOM 725 C CA . PHE A 1 94 ? -0.224 -18.264 -3.339 1.00 95.19 94 PHE A CA 1
ATOM 726 C C . PHE A 1 94 ? 0.547 -17.833 -4.588 1.00 95.19 94 PHE A C 1
ATOM 728 O O . PHE A 1 94 ? 0.921 -18.684 -5.394 1.00 95.19 94 PHE A O 1
ATOM 735 N N . TRP A 1 95 ? 0.844 -16.540 -4.726 1.00 95.88 95 TRP A N 1
ATOM 736 C CA . TRP A 1 95 ? 1.684 -16.035 -5.808 1.00 95.88 95 TRP A CA 1
ATOM 737 C C . TRP A 1 95 ? 3.090 -16.627 -5.758 1.00 95.88 95 TRP A C 1
ATOM 739 O O . TRP A 1 95 ? 3.611 -16.985 -6.806 1.00 95.88 95 TRP A O 1
ATOM 749 N N . SER A 1 96 ? 3.676 -16.809 -4.573 1.00 95.12 96 SER A N 1
ATOM 750 C CA . SER A 1 96 ? 4.982 -17.458 -4.433 1.00 95.12 96 SER A CA 1
ATOM 751 C C . SER A 1 96 ? 4.963 -18.900 -4.947 1.00 95.12 96 SER A C 1
ATOM 753 O O . SER A 1 96 ? 5.792 -19.295 -5.765 1.00 95.12 96 SER A O 1
ATOM 755 N N . ILE A 1 97 ? 3.951 -19.681 -4.565 1.00 96.12 97 ILE A N 1
ATOM 756 C CA . ILE A 1 97 ? 3.792 -21.064 -5.038 1.00 96.12 97 ILE A CA 1
ATOM 757 C C . ILE A 1 97 ? 3.619 -21.104 -6.564 1.00 96.12 97 ILE A C 1
ATOM 759 O O . ILE A 1 97 ? 4.240 -21.929 -7.232 1.00 96.12 97 ILE A O 1
ATOM 763 N N . ILE A 1 98 ? 2.788 -20.218 -7.122 1.00 97.31 98 ILE A N 1
ATOM 764 C CA . ILE A 1 98 ? 2.451 -20.215 -8.554 1.00 97.31 98 ILE A CA 1
ATOM 765 C C . ILE A 1 98 ? 3.611 -19.694 -9.413 1.00 97.31 98 ILE A C 1
ATOM 767 O O . ILE A 1 98 ? 3.918 -20.288 -10.443 1.00 97.31 98 ILE A O 1
ATOM 771 N N . LEU A 1 99 ? 4.238 -18.584 -9.016 1.00 96.25 99 LEU A N 1
ATOM 772 C CA . LEU A 1 99 ? 5.243 -17.885 -9.822 1.00 96.25 99 LEU A CA 1
ATOM 773 C C . LEU A 1 99 ? 6.656 -18.430 -9.604 1.00 96.25 99 LEU A C 1
ATOM 775 O O . LEU A 1 99 ? 7.435 -18.486 -10.551 1.00 96.25 99 LEU A O 1
ATOM 779 N N . LEU A 1 100 ? 6.990 -18.812 -8.368 1.00 96.50 100 LEU A N 1
ATOM 780 C CA . LEU A 1 100 ? 8.334 -19.260 -7.984 1.00 96.50 100 LEU A CA 1
ATOM 781 C C . LEU A 1 100 ? 8.413 -20.785 -7.810 1.00 96.50 100 LEU A C 1
ATOM 783 O O . LEU A 1 100 ? 9.506 -21.330 -7.673 1.00 96.50 100 LEU A O 1
ATOM 787 N N . GLY A 1 101 ? 7.276 -21.493 -7.837 1.00 95.31 101 GLY A N 1
ATOM 788 C CA . GLY A 1 101 ? 7.235 -22.949 -7.684 1.00 95.31 101 GLY A CA 1
ATOM 789 C C . GLY A 1 101 ? 7.555 -23.426 -6.266 1.00 95.31 101 GLY A C 1
ATOM 790 O O . GLY A 1 101 ? 7.950 -24.582 -6.079 1.00 95.31 101 GLY A O 1
ATOM 791 N N . GLU A 1 102 ? 7.421 -22.550 -5.266 1.00 94.94 102 GLU A N 1
ATOM 792 C CA . GLU A 1 102 ? 7.724 -22.885 -3.878 1.00 94.94 102 GLU A CA 1
ATOM 793 C C . GLU A 1 102 ? 6.810 -23.994 -3.346 1.00 94.94 102 GLU A C 1
ATOM 795 O O . GLU A 1 102 ? 5.625 -24.085 -3.673 1.00 94.94 102 GLU A O 1
ATOM 800 N N . ARG A 1 103 ? 7.369 -24.846 -2.479 1.00 94.00 103 ARG A N 1
ATOM 801 C CA . ARG A 1 103 ? 6.650 -25.945 -1.824 1.00 94.00 103 ARG A CA 1
ATOM 802 C C . ARG A 1 103 ? 6.695 -25.759 -0.310 1.00 94.00 103 ARG A C 1
ATOM 804 O O . ARG A 1 103 ? 7.613 -26.273 0.333 1.00 94.00 103 ARG A O 1
ATOM 811 N N . PRO A 1 104 ? 5.734 -25.025 0.273 1.00 91.62 104 PRO A N 1
ATOM 812 C CA . PRO A 1 104 ? 5.740 -24.768 1.701 1.00 91.62 104 PRO A CA 1
ATOM 813 C C . PRO A 1 104 ? 5.535 -26.059 2.496 1.00 91.62 104 PRO A C 1
ATOM 815 O O . PRO A 1 104 ? 4.664 -26.874 2.180 1.00 91.62 104 PRO A O 1
ATOM 818 N N . GLY A 1 105 ? 6.345 -26.238 3.539 1.00 94.75 105 GLY A N 1
ATOM 819 C CA . GLY A 1 105 ? 6.278 -27.403 4.418 1.00 94.75 105 GLY A CA 1
ATOM 820 C C . GLY A 1 105 ? 5.047 -27.409 5.331 1.00 94.75 105 GLY A C 1
ATOM 821 O O . GLY A 1 105 ? 4.330 -26.422 5.466 1.00 94.75 105 GLY A O 1
ATOM 822 N N . LEU A 1 106 ? 4.820 -28.524 6.026 1.00 94.62 106 LEU A N 1
ATOM 823 C CA . LEU A 1 106 ? 3.638 -28.711 6.877 1.00 94.62 106 LEU A CA 1
ATOM 824 C C . LEU A 1 106 ? 3.507 -27.656 7.994 1.00 94.62 106 LEU A C 1
ATOM 826 O O . LEU A 1 106 ? 2.414 -27.159 8.253 1.00 94.62 106 LEU A O 1
ATOM 830 N N . TRP A 1 107 ? 4.623 -27.268 8.618 1.00 96.12 107 TRP A N 1
ATOM 831 C CA . TRP A 1 107 ? 4.646 -26.235 9.661 1.00 96.12 107 TRP A CA 1
ATOM 832 C C . TRP A 1 107 ? 4.185 -24.869 9.164 1.00 96.12 107 TRP A C 1
ATOM 834 O O . TRP A 1 107 ? 3.513 -24.142 9.892 1.00 96.12 107 TRP A O 1
ATOM 844 N N . PHE A 1 108 ? 4.507 -24.542 7.913 1.00 94.38 108 PHE A N 1
ATOM 845 C CA . PHE A 1 108 ? 4.066 -23.306 7.290 1.00 94.38 108 PHE A CA 1
ATOM 846 C C . PHE A 1 108 ? 2.535 -23.270 7.184 1.00 94.38 108 PHE A C 1
ATOM 848 O O . PHE A 1 108 ? 1.909 -22.302 7.608 1.00 94.38 108 PHE A O 1
ATOM 855 N N . TRP A 1 109 ? 1.922 -24.356 6.704 1.00 94.31 109 TRP A N 1
ATOM 856 C CA . TRP A 1 109 ? 0.463 -24.463 6.618 1.00 94.31 109 TRP A CA 1
ATOM 857 C C . TRP A 1 109 ? -0.209 -24.443 7.995 1.00 94.31 109 TRP A C 1
ATOM 859 O O . TRP A 1 109 ? -1.260 -23.825 8.149 1.00 94.31 109 TRP A O 1
ATOM 869 N N . GLY A 1 110 ? 0.415 -25.053 9.009 1.00 96.25 110 GLY A N 1
ATOM 870 C CA . GLY A 1 110 ? -0.051 -24.973 10.395 1.00 96.25 110 GLY A CA 1
ATOM 871 C C . GLY A 1 110 ? -0.062 -23.538 10.933 1.00 96.25 110 GLY A C 1
ATOM 872 O O . GLY A 1 110 ? -1.067 -23.095 11.487 1.00 96.25 110 GLY A O 1
ATOM 873 N N . ALA A 1 111 ? 1.017 -22.782 10.714 1.00 94.12 111 ALA A N 1
ATOM 874 C CA . ALA A 1 111 ? 1.092 -21.373 11.103 1.00 94.12 111 ALA A CA 1
ATOM 875 C C . ALA A 1 111 ? 0.065 -20.510 10.349 1.00 94.12 111 ALA A C 1
ATOM 877 O O . ALA A 1 111 ? -0.614 -19.681 10.960 1.00 94.12 111 ALA A O 1
ATOM 878 N N . LEU A 1 112 ? -0.099 -20.748 9.043 1.00 92.81 112 LEU A N 1
ATOM 879 C CA . LEU A 1 112 ? -1.105 -20.082 8.216 1.00 92.81 112 LEU A CA 1
ATOM 880 C C . LEU A 1 112 ? -2.521 -20.323 8.764 1.00 92.81 112 LEU A C 1
ATOM 882 O O . LEU A 1 112 ? -3.302 -19.383 8.892 1.00 92.81 112 LEU A O 1
ATOM 886 N N . LEU A 1 113 ? -2.843 -21.562 9.141 1.00 93.81 113 LEU A N 1
ATOM 887 C CA . LEU A 1 113 ? -4.145 -21.915 9.705 1.00 93.81 113 LEU A CA 1
ATOM 888 C C . LEU A 1 113 ? -4.401 -21.207 11.042 1.00 93.81 113 LEU A C 1
ATOM 890 O O . LEU A 1 113 ? -5.478 -20.646 11.236 1.00 93.81 113 LEU A O 1
ATOM 894 N N . ILE A 1 114 ? -3.412 -21.171 11.938 1.00 94.56 114 ILE A N 1
ATOM 895 C CA . ILE A 1 114 ? -3.524 -20.457 13.221 1.00 94.56 114 ILE A CA 1
ATOM 896 C C . ILE A 1 114 ? -3.765 -18.956 12.993 1.00 94.56 114 ILE A C 1
ATOM 898 O O . ILE A 1 114 ? -4.623 -18.365 13.649 1.00 94.56 114 ILE A O 1
ATOM 902 N N . MET A 1 115 ? -3.061 -18.344 12.036 1.00 92.25 115 MET A N 1
ATOM 903 C CA . MET A 1 115 ? -3.271 -16.943 11.658 1.00 9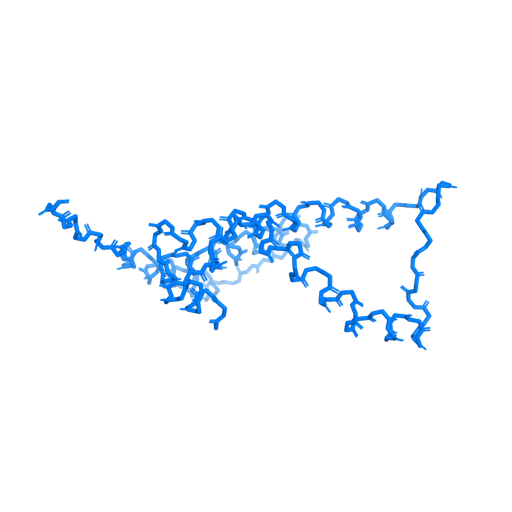2.25 115 MET A CA 1
ATOM 904 C C . MET A 1 115 ? -4.701 -16.698 11.151 1.00 92.25 115 MET A C 1
ATOM 906 O O . MET A 1 115 ? -5.348 -15.747 11.592 1.00 92.25 115 MET A O 1
ATOM 910 N N . LEU A 1 116 ? -5.216 -17.562 10.268 1.00 90.88 116 LEU A N 1
ATOM 911 C CA . LEU A 1 116 ? -6.577 -17.452 9.727 1.00 90.88 116 LEU A CA 1
ATOM 912 C C . LEU A 1 116 ? -7.649 -17.596 10.817 1.00 90.88 116 LEU A C 1
ATOM 914 O O . LEU A 1 116 ? -8.634 -16.858 10.805 1.00 90.88 116 LEU A O 1
ATOM 918 N N . LEU A 1 117 ? -7.443 -18.493 11.787 1.00 92.69 117 LEU A N 1
ATOM 919 C CA . LEU A 1 117 ? -8.320 -18.608 12.956 1.00 92.69 117 LEU A CA 1
ATOM 920 C C . LEU A 1 117 ? -8.311 -17.325 13.796 1.00 92.69 117 LEU A C 1
ATOM 922 O O . LEU A 1 117 ? -9.371 -16.857 14.204 1.00 92.69 117 LEU A O 1
ATOM 926 N N . GLY A 1 118 ? -7.137 -16.727 14.011 1.00 88.56 118 GLY A N 1
ATOM 927 C CA . GLY A 1 118 ? -7.019 -15.435 14.690 1.00 88.56 118 GLY A CA 1
ATOM 928 C C . GLY A 1 118 ? -7.783 -14.322 13.968 1.00 88.56 118 GLY A C 1
ATOM 929 O O . GLY A 1 118 ? -8.530 -13.583 14.605 1.00 88.56 118 GLY A O 1
ATOM 930 N N . MET A 1 119 ? -7.657 -14.249 12.640 1.00 87.31 119 MET A N 1
ATOM 931 C CA . MET A 1 119 ? -8.392 -13.297 11.798 1.00 87.31 119 MET A CA 1
ATOM 932 C C . MET A 1 119 ? -9.911 -13.494 11.886 1.00 87.31 119 MET A C 1
ATOM 934 O O . MET A 1 119 ? -10.647 -12.517 12.011 1.00 87.31 119 MET A O 1
ATOM 938 N N . PHE A 1 120 ? -10.392 -14.741 11.871 1.00 86.75 120 PHE A N 1
ATOM 939 C CA . PHE A 1 120 ? -11.824 -15.049 11.964 1.00 86.75 120 PHE A CA 1
ATOM 940 C C . PHE A 1 120 ? -12.468 -14.536 13.263 1.00 86.75 120 PHE A C 1
ATOM 942 O O . PHE A 1 120 ? -13.640 -14.165 13.274 1.00 86.75 120 PHE A O 1
ATOM 949 N N . LEU A 1 121 ? -11.705 -14.477 14.356 1.00 86.81 121 LEU A N 1
ATOM 950 C CA . LEU A 1 121 ? -12.187 -13.987 15.649 1.00 86.81 121 LEU A CA 1
ATOM 951 C C . LEU A 1 121 ? -12.289 -12.452 15.725 1.00 86.81 121 LEU A C 1
ATOM 953 O O . LEU A 1 121 ? -12.878 -11.928 16.674 1.00 86.81 121 LEU A O 1
ATOM 957 N N . VAL A 1 122 ? -11.738 -11.713 14.756 1.00 85.38 122 VAL A N 1
ATOM 958 C CA . VAL A 1 122 ? -11.775 -10.245 14.753 1.00 85.38 122 VAL A CA 1
ATOM 959 C C . VAL A 1 122 ? -13.109 -9.745 14.197 1.00 85.38 122 VAL A C 1
ATOM 961 O O . VAL A 1 122 ? -13.368 -9.781 12.997 1.00 85.38 122 VAL A O 1
ATOM 964 N N . ALA A 1 123 ? -13.955 -9.219 15.083 1.00 74.06 123 ALA A N 1
ATOM 965 C CA . ALA A 1 123 ? -15.241 -8.635 14.714 1.00 74.06 123 ALA A CA 1
ATOM 966 C C . ALA A 1 123 ? -15.123 -7.145 14.321 1.00 74.06 123 ALA A C 1
ATOM 968 O O . ALA A 1 123 ? -14.325 -6.408 14.914 1.00 74.06 123 ALA A O 1
ATOM 969 N N . PRO A 1 124 ? -15.944 -6.660 13.367 1.00 72.69 124 PRO A N 1
ATOM 970 C CA . PRO A 1 124 ? -16.034 -5.239 13.059 1.00 72.69 124 PRO A CA 1
ATOM 971 C C . PRO A 1 124 ? -16.599 -4.460 14.251 1.00 72.69 124 PRO A C 1
ATOM 973 O O . PRO A 1 124 ? -17.437 -4.953 15.013 1.00 72.69 124 PRO A O 1
ATOM 976 N N . ARG A 1 125 ? -16.149 -3.213 14.416 1.00 66.69 125 ARG A N 1
ATOM 977 C CA . ARG A 1 125 ? -16.626 -2.345 15.496 1.00 66.69 125 ARG A CA 1
ATOM 978 C C . ARG A 1 125 ? -18.121 -2.072 15.297 1.00 66.69 125 ARG A C 1
ATOM 980 O O . ARG A 1 125 ? -18.511 -1.527 14.269 1.00 66.69 125 ARG A O 1
ATOM 987 N N . ARG A 1 126 ? -18.958 -2.414 16.284 1.00 64.19 126 ARG A N 1
ATOM 988 C CA . ARG A 1 126 ? -20.373 -2.009 16.290 1.00 64.19 126 ARG A CA 1
ATOM 989 C C . ARG A 1 126 ? -20.434 -0.482 16.335 1.00 64.19 126 ARG A C 1
ATOM 991 O O . ARG A 1 126 ? -19.985 0.118 17.310 1.00 64.19 126 ARG A O 1
ATOM 998 N N . GLN A 1 127 ? -20.965 0.139 15.286 1.00 57.28 127 GLN A N 1
ATOM 999 C CA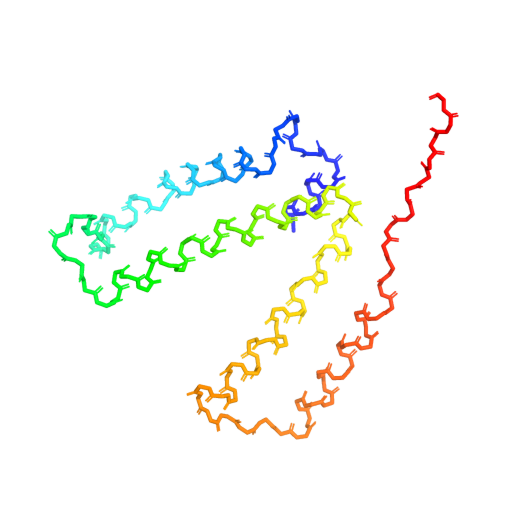 . GLN A 1 127 ? -21.384 1.533 15.345 1.00 57.28 127 GLN A CA 1
ATOM 1000 C C . GLN A 1 127 ? -22.660 1.565 16.184 1.00 57.28 127 GLN A C 1
ATOM 1002 O O . GLN A 1 127 ? -23.706 1.085 15.751 1.00 57.28 127 GLN A O 1
ATOM 1007 N N . THR A 1 128 ? -22.571 2.053 17.418 1.00 50.22 128 THR A N 1
ATOM 1008 C CA . THR A 1 128 ? -23.760 2.459 18.162 1.00 50.22 128 THR A CA 1
ATOM 1009 C C . THR A 1 128 ? -24.366 3.612 17.374 1.00 50.22 128 THR A C 1
ATOM 1011 O O . THR A 1 128 ? -23.799 4.701 17.354 1.00 50.22 128 THR A O 1
ATOM 1014 N N . ALA A 1 129 ? -25.460 3.355 16.659 1.00 48.44 129 ALA A N 1
ATOM 1015 C CA . ALA A 1 129 ? -26.268 4.418 16.091 1.00 48.44 129 ALA A CA 1
ATOM 1016 C C . ALA A 1 129 ? -26.762 5.272 17.265 1.00 48.44 129 ALA A C 1
ATOM 1018 O O . ALA A 1 129 ? -27.598 4.816 18.047 1.00 48.44 129 ALA A O 1
ATOM 1019 N N . SER A 1 130 ? -26.195 6.466 17.445 1.00 45.53 130 SER A N 1
ATOM 1020 C CA . SER A 1 130 ? -26.850 7.494 18.244 1.00 45.53 130 SER A CA 1
ATOM 1021 C C . SER A 1 130 ? -28.091 7.896 17.458 1.00 45.53 130 SER A C 1
ATOM 1023 O O . SER A 1 130 ? -27.986 8.482 16.382 1.00 45.53 130 SER A O 1
ATOM 1025 N N . ILE A 1 131 ? -29.250 7.468 17.948 1.00 49.97 131 ILE A N 1
ATOM 1026 C CA . ILE A 1 131 ? -30.523 8.066 17.571 1.00 49.97 131 ILE A CA 1
ATOM 1027 C C . ILE A 1 131 ? -30.527 9.424 18.269 1.00 49.97 131 ILE A C 1
ATOM 1029 O O . ILE A 1 131 ? -30.797 9.462 19.462 1.00 49.97 131 ILE A O 1
ATOM 1033 N N . ASP A 1 132 ? -30.152 10.472 17.542 1.00 39.19 132 ASP A N 1
ATOM 1034 C CA . ASP A 1 132 ? -30.448 11.879 17.837 1.00 39.19 132 ASP A CA 1
ATOM 1035 C C . ASP A 1 132 ? -30.694 12.603 16.505 1.00 39.19 132 ASP A C 1
ATOM 1037 O O . ASP A 1 132 ? -29.868 12.425 15.575 1.00 39.19 132 ASP A O 1
#

Secondary structure (DSSP, 8-state):
-HHHHHHHHTTTT--HHHHHHHHHHHHHHHHHHHHHHTT-----SSSPPHHHHHHHHHHHHHHHHHHHHHHHHHHH-HHHHTHHHHHHHHHHHHHHHHHH-----HHHHHHHHHHHHHHHT-PPP-------

Foldseek 3Di:
DVLQVCQPVNLVPDQLLVSVVVVVVVVCVVCVVVCVVVVVDDDPDDDDDPVVVVVVVVVVVVSVVSSVLSVVCNPQNSQLSCLVVLVVVVVVVVCCCVVVVDDDDPVVVVVNVVVVVVNVPDDTDDDPPPPD

Radius of gyration: 19.31 Å; chains: 1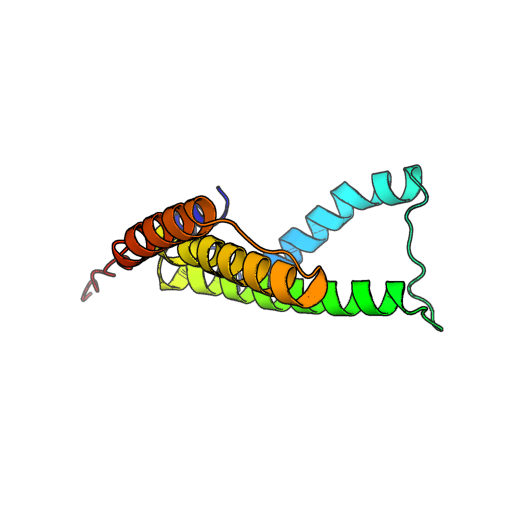; bounding box: 52×45×44 Å

Sequence (132 aa):
FEGNYVAKYGTQGLDPVETLLGACILGIILIFPTTLASGQWIDLRLPWSAPDYALFVSSLLHVFVYTTYVWLVGRVGSVFASQVSYAVTLFAVFWSIILLGERPGLWFWGALLIMLLGMFLVAPRRQTASID

pLDDT: mean 88.71, std 10.83, range [39.19, 97.31]